Protein AF-A0A4Z2ECT5-F1 (afdb_monomer_lite)

Organism: NCBI:txid230148

pLDDT: mean 84.65, std 16.62, range [51.53, 98.81]

Secondary structure (DSSP, 8-state):
--------------HHHHHHHHHHHHHHHHHHHHHHHHHHHHHHHHHHHHHHHHHHHHHS-HHHHTS-HHHHHHHS-------------

InterPro domains:
  IPR018851 Borealin, N-terminal [PF10444] (19-73)
  IPR018867 Cell division protein borealin [PTHR16040] (1-84)

Structure (mmCIF, N/CA/C/O backbone):
data_AF-A0A4Z2ECT5-F1
#
_entry.id   AF-A0A4Z2ECT5-F1
#
loop_
_atom_site.group_PDB
_atom_site.id
_atom_site.type_symbol
_atom_site.label_atom_id
_atom_site.label_alt_id
_atom_site.label_comp_id
_atom_site.label_asym_id
_atom_site.label_entity_id
_atom_site.label_seq_id
_atom_site.pdbx_PDB_ins_code
_atom_site.Cartn_x
_atom_site.Cartn_y
_atom_site.Cartn_z
_atom_site.occupancy
_atom_site.B_iso_or_equiv
_atom_site.auth_seq_id
_atom_site.auth_comp_id
_atom_site.auth_asym_id
_atom_site.auth_atom_id
_atom_site.pdbx_PDB_model_num
ATOM 1 N N . MET A 1 1 ? 39.035 29.972 -57.103 1.00 54.62 1 MET A N 1
ATOM 2 C CA . MET A 1 1 ? 39.103 28.720 -56.310 1.00 54.62 1 MET A CA 1
ATOM 3 C C . MET A 1 1 ? 37.754 28.502 -55.638 1.00 54.62 1 MET A C 1
ATOM 5 O O . MET A 1 1 ? 37.284 29.423 -54.986 1.00 54.62 1 MET A O 1
ATOM 9 N N . ALA A 1 2 ? 37.103 27.352 -55.836 1.00 51.53 2 ALA A N 1
ATOM 10 C CA . ALA A 1 2 ? 35.795 27.073 -55.231 1.00 51.53 2 ALA A CA 1
ATOM 11 C C . ALA A 1 2 ? 35.944 26.499 -53.802 1.00 51.53 2 ALA A C 1
ATOM 13 O O . ALA A 1 2 ? 36.884 25.733 -53.567 1.00 51.53 2 ALA A O 1
ATOM 14 N N . PRO A 1 3 ? 35.047 26.817 -52.844 1.00 59.72 3 PRO A N 1
ATOM 15 C CA . PRO A 1 3 ? 35.172 26.344 -51.466 1.00 59.72 3 PRO A CA 1
ATOM 16 C C . PRO A 1 3 ? 34.868 24.845 -51.368 1.00 59.72 3 PRO A C 1
ATOM 18 O O . PRO A 1 3 ? 33.826 24.369 -51.823 1.00 59.72 3 PRO A O 1
ATOM 21 N N . ARG A 1 4 ? 35.766 24.083 -50.737 1.00 65.50 4 ARG A N 1
ATOM 22 C CA . ARG A 1 4 ? 35.594 22.643 -50.511 1.00 65.50 4 ARG A CA 1
ATOM 23 C C . ARG A 1 4 ? 34.539 22.408 -49.424 1.00 65.50 4 ARG A C 1
ATOM 25 O O . ARG A 1 4 ? 34.766 22.739 -48.262 1.00 65.50 4 ARG A O 1
ATOM 32 N N . LYS A 1 5 ? 33.400 21.800 -49.784 1.00 62.91 5 LYS A N 1
ATOM 33 C CA . LYS A 1 5 ? 32.382 21.344 -48.819 1.00 62.91 5 LYS A CA 1
ATOM 34 C C . LYS A 1 5 ? 33.008 20.352 -47.835 1.00 62.91 5 LYS A C 1
ATOM 36 O O . LYS A 1 5 ? 33.486 19.286 -48.220 1.00 62.91 5 LYS A O 1
ATOM 41 N N . ARG A 1 6 ? 33.004 20.714 -46.553 1.00 62.38 6 ARG A N 1
ATOM 42 C CA . ARG A 1 6 ? 33.475 19.882 -45.445 1.00 62.38 6 ARG A CA 1
ATOM 43 C C . ARG A 1 6 ? 32.366 18.878 -45.117 1.00 62.38 6 ARG A C 1
ATOM 45 O O . ARG A 1 6 ? 31.353 19.246 -44.536 1.00 62.38 6 ARG A O 1
ATOM 52 N N . THR A 1 7 ? 32.519 17.625 -45.534 1.00 62.62 7 THR A N 1
ATOM 53 C CA . THR A 1 7 ? 31.581 16.551 -45.182 1.00 62.62 7 THR A CA 1
ATOM 54 C C . THR A 1 7 ? 31.747 16.205 -43.703 1.00 62.62 7 THR A C 1
ATOM 56 O O . THR A 1 7 ? 32.704 15.527 -43.322 1.00 62.62 7 THR A O 1
ATOM 59 N N . THR A 1 8 ? 30.843 16.683 -42.852 1.00 64.25 8 THR A N 1
ATOM 60 C CA . THR A 1 8 ? 30.695 16.195 -41.479 1.00 64.25 8 THR A CA 1
ATOM 61 C C . THR A 1 8 ? 30.122 14.781 -41.542 1.00 64.25 8 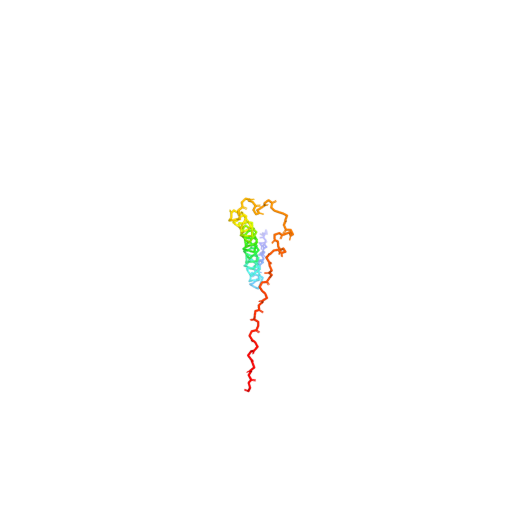THR A C 1
ATOM 63 O O . THR A 1 8 ? 29.003 14.570 -42.001 1.00 64.25 8 THR A O 1
ATOM 66 N N . LYS A 1 9 ? 30.909 13.775 -41.136 1.00 63.62 9 LYS A N 1
ATOM 67 C CA . LYS A 1 9 ? 30.398 12.406 -40.993 1.00 63.62 9 LYS A CA 1
ATOM 68 C C . LYS A 1 9 ? 29.271 12.431 -39.949 1.00 63.62 9 LYS A C 1
ATOM 70 O O . LYS A 1 9 ? 29.529 12.904 -38.840 1.00 63.62 9 LYS A O 1
ATOM 75 N N . PRO A 1 10 ? 28.059 11.938 -40.255 1.00 63.00 10 PRO A N 1
ATOM 76 C CA . PRO A 1 10 ? 27.018 11.810 -39.246 1.00 63.00 10 PRO A CA 1
ATOM 77 C C . PRO A 1 10 ? 27.526 10.891 -38.129 1.00 63.00 10 PRO A C 1
ATOM 79 O O . PRO A 1 10 ? 28.129 9.848 -38.404 1.00 63.00 10 PRO A O 1
ATOM 82 N N . ARG A 1 11 ? 27.328 11.296 -36.867 1.00 63.12 11 ARG A N 1
ATOM 83 C CA . ARG A 1 11 ? 27.562 10.425 -35.707 1.00 63.12 11 ARG A CA 1
ATOM 84 C C . ARG A 1 11 ? 26.743 9.155 -35.938 1.00 63.12 11 ARG A C 1
ATOM 86 O O . ARG A 1 11 ? 25.522 9.216 -36.016 1.00 63.12 11 ARG A O 1
ATOM 93 N N . LYS A 1 12 ? 27.414 8.016 -36.116 1.00 63.22 12 LYS A N 1
ATOM 94 C CA . LYS A 1 12 ? 26.737 6.721 -36.203 1.00 63.22 12 LYS A CA 1
ATOM 95 C C . LYS A 1 12 ? 26.124 6.444 -34.832 1.00 63.22 12 LYS A C 1
ATOM 97 O O . LYS A 1 12 ? 26.872 6.211 -33.885 1.00 63.22 12 LYS A O 1
ATOM 102 N N . ASN A 1 13 ? 24.797 6.479 -34.733 1.00 67.62 13 ASN A N 1
ATOM 103 C CA . ASN A 1 13 ? 24.089 5.948 -33.572 1.00 67.62 13 ASN A CA 1
ATOM 104 C C . ASN A 1 13 ? 24.503 4.482 -33.417 1.00 67.62 13 ASN A C 1
ATOM 106 O O . ASN A 1 13 ? 24.274 3.667 -34.310 1.00 67.62 13 ASN A O 1
ATOM 110 N N . ASN A 1 14 ? 25.204 4.168 -32.329 1.00 83.62 14 ASN A N 1
ATOM 111 C CA . ASN A 1 14 ? 25.630 2.806 -32.054 1.00 83.62 14 ASN A CA 1
ATOM 112 C C . ASN A 1 14 ? 24.378 1.992 -31.682 1.00 83.62 14 ASN A C 1
ATOM 114 O O . ASN A 1 14 ? 23.750 2.315 -30.672 1.00 83.62 14 ASN A O 1
ATOM 118 N N . PRO A 1 15 ? 24.010 0.939 -32.435 1.00 88.50 15 PRO A N 1
ATOM 119 C CA . PRO A 1 15 ? 22.812 0.145 -32.148 1.00 88.50 15 PRO A CA 1
ATOM 120 C C . PRO A 1 15 ? 22.837 -0.472 -30.742 1.00 88.50 15 PRO A C 1
ATOM 122 O O . PRO A 1 15 ? 21.788 -0.674 -30.136 1.00 88.50 15 PRO A O 1
ATOM 125 N N . ARG A 1 16 ? 24.030 -0.718 -30.182 1.00 91.00 16 ARG A N 1
ATOM 126 C CA . ARG A 1 16 ? 24.182 -1.181 -28.798 1.00 91.00 16 ARG A CA 1
ATOM 127 C C . ARG A 1 16 ? 23.749 -0.126 -27.777 1.00 91.00 16 ARG A C 1
ATOM 129 O O . ARG A 1 16 ? 23.160 -0.488 -26.767 1.00 91.00 16 ARG A O 1
ATOM 136 N N . THR A 1 17 ? 24.040 1.148 -28.036 1.00 91.50 17 THR A N 1
ATOM 137 C CA . THR A 1 17 ? 23.644 2.261 -27.162 1.00 91.50 17 THR A CA 1
ATOM 138 C C . THR A 1 17 ? 22.136 2.475 -27.225 1.00 91.50 17 THR A C 1
ATOM 140 O O . THR A 1 17 ? 21.501 2.489 -26.181 1.00 91.50 17 THR A O 1
ATOM 143 N N . ALA A 1 18 ? 21.552 2.495 -28.427 1.00 92.31 18 ALA A N 1
ATOM 144 C CA . ALA A 1 18 ? 20.103 2.643 -28.597 1.00 92.31 18 ALA A CA 1
ATOM 145 C C . ALA A 1 18 ? 19.311 1.511 -27.914 1.00 92.31 18 ALA A C 1
ATOM 147 O O . ALA A 1 18 ? 18.291 1.750 -27.278 1.00 92.31 18 ALA A O 1
ATOM 148 N N . LYS A 1 19 ? 19.804 0.266 -27.997 1.00 95.12 19 LYS A N 1
ATOM 149 C CA . LYS A 1 19 ? 19.184 -0.872 -27.303 1.00 95.12 19 LYS A CA 1
ATOM 150 C C . LYS A 1 19 ? 19.255 -0.738 -25.779 1.00 95.12 19 LYS A C 1
ATOM 152 O O . LYS A 1 19 ? 18.327 -1.155 -25.095 1.00 95.12 19 LYS A O 1
ATOM 157 N N . LEU A 1 20 ? 20.361 -0.211 -25.252 1.00 96.44 20 LEU A N 1
ATOM 158 C CA . LEU A 1 20 ? 20.516 0.007 -23.815 1.00 96.44 20 LEU A CA 1
ATOM 159 C C . LEU A 1 20 ? 19.588 1.120 -23.320 1.00 96.44 20 LEU A C 1
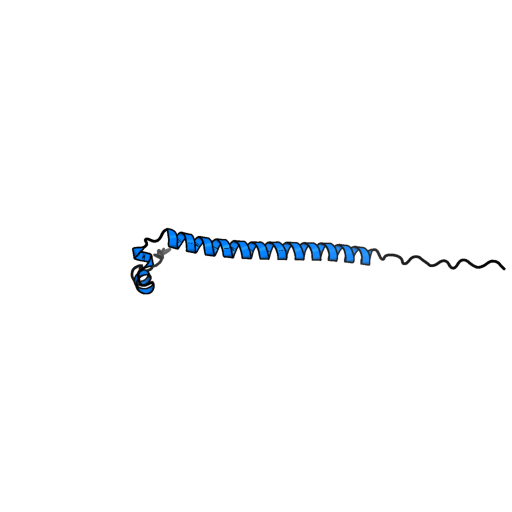ATOM 161 O O . LEU A 1 20 ? 18.963 0.945 -22.284 1.00 96.44 20 LEU A O 1
ATOM 165 N N . GLU A 1 21 ? 19.478 2.220 -24.064 1.00 96.19 21 GLU A N 1
ATOM 166 C CA . GLU A 1 21 ? 18.570 3.325 -23.734 1.00 96.19 21 GLU A CA 1
ATOM 167 C C . GLU A 1 21 ? 17.118 2.843 -23.668 1.00 96.19 21 GLU A C 1
ATOM 169 O O . GLU A 1 21 ? 16.482 3.011 -22.633 1.00 96.19 21 GLU A O 1
ATOM 174 N N . ALA A 1 22 ? 16.644 2.125 -24.691 1.00 96.69 22 ALA A N 1
ATOM 175 C CA . ALA A 1 22 ? 15.293 1.559 -24.690 1.00 96.69 22 ALA A CA 1
ATOM 176 C C . ALA A 1 22 ? 15.048 0.606 -23.503 1.00 96.69 22 ALA A C 1
ATOM 178 O O . ALA A 1 22 ? 14.001 0.652 -22.868 1.00 96.69 22 ALA A O 1
ATOM 179 N N . PHE A 1 23 ? 16.034 -0.231 -23.157 1.00 98.06 23 PHE A N 1
ATOM 180 C CA . PHE A 1 23 ? 15.922 -1.121 -21.999 1.00 98.06 23 PHE A CA 1
ATOM 181 C C . PHE A 1 23 ? 15.803 -0.353 -20.676 1.00 98.06 23 PHE A C 1
ATOM 183 O O . PHE A 1 23 ? 15.030 -0.750 -19.806 1.00 98.06 23 PHE A O 1
ATOM 190 N N . LEU A 1 24 ? 16.581 0.719 -20.505 1.00 98.44 24 LEU A N 1
ATOM 191 C CA . LEU A 1 24 ? 16.531 1.540 -19.297 1.00 98.44 24 LEU A CA 1
ATOM 192 C C . LEU A 1 24 ? 15.205 2.300 -19.194 1.00 98.44 24 LEU A C 1
ATOM 194 O O . LEU A 1 24 ? 14.637 2.356 -18.109 1.00 98.44 24 LEU A O 1
ATOM 198 N N . GLU A 1 25 ? 14.677 2.804 -20.310 1.00 98.38 25 GLU A N 1
ATOM 199 C CA . GLU A 1 25 ? 13.359 3.448 -20.350 1.00 98.38 25 GLU A CA 1
ATOM 200 C C . GLU A 1 25 ? 12.237 2.487 -19.924 1.00 98.38 25 GLU A C 1
ATOM 202 O O . GLU A 1 25 ? 11.422 2.830 -19.060 1.00 98.38 25 GLU A O 1
ATOM 207 N N . ASP A 1 26 ? 12.225 1.265 -20.465 1.00 98.50 26 ASP A N 1
ATOM 208 C CA . ASP A 1 26 ? 11.254 0.232 -20.086 1.00 98.50 26 ASP A CA 1
ATOM 209 C C . ASP A 1 26 ? 11.395 -0.158 -18.605 1.00 98.50 26 ASP A C 1
ATOM 211 O O . ASP A 1 26 ? 10.400 -0.302 -17.887 1.00 98.50 26 ASP A O 1
ATOM 215 N N . PHE A 1 27 ? 12.635 -0.298 -18.126 1.00 98.56 27 PHE A N 1
ATOM 216 C CA . PHE A 1 27 ? 12.921 -0.634 -16.735 1.00 98.56 27 PHE A CA 1
ATOM 217 C C . PHE A 1 27 ? 12.434 0.452 -15.768 1.00 98.56 27 PHE A C 1
ATOM 219 O O . PHE A 1 27 ? 11.731 0.143 -14.804 1.00 98.56 27 PHE A O 1
ATOM 226 N N . ASP A 1 28 ? 12.755 1.718 -16.033 1.00 98.69 28 ASP A N 1
ATOM 227 C CA . ASP A 1 28 ? 12.338 2.847 -15.198 1.00 98.69 28 ASP A CA 1
ATOM 228 C C . ASP A 1 28 ? 10.808 2.978 -15.161 1.00 98.69 28 ASP A C 1
ATOM 230 O O . ASP A 1 28 ? 10.220 3.235 -14.101 1.00 98.69 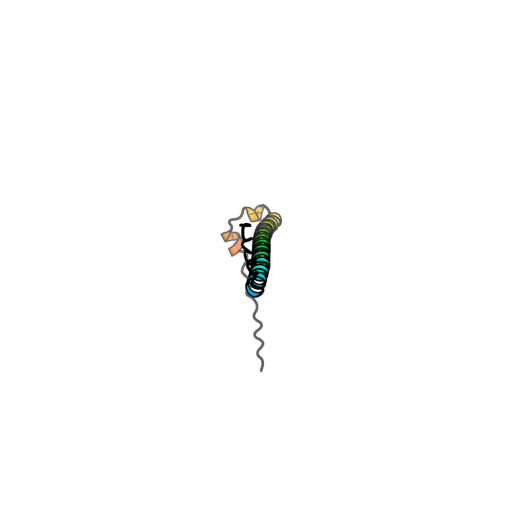28 ASP A O 1
ATOM 234 N N . SER A 1 29 ? 10.145 2.745 -16.299 1.00 98.69 29 SER A N 1
ATOM 235 C CA . SER A 1 29 ? 8.683 2.720 -16.399 1.00 98.69 29 SER A CA 1
ATOM 236 C C . SER A 1 29 ? 8.063 1.622 -15.523 1.00 98.69 29 SER A C 1
ATOM 238 O O . SER A 1 29 ? 7.134 1.881 -14.747 1.00 98.69 29 SER A O 1
ATOM 240 N N . GLU A 1 30 ? 8.612 0.407 -15.567 1.00 98.69 30 GLU A N 1
ATOM 241 C CA . GLU A 1 30 ? 8.144 -0.718 -14.750 1.00 98.69 30 GLU A CA 1
ATOM 242 C C . GLU A 1 30 ? 8.393 -0.477 -13.253 1.00 98.69 30 GLU A C 1
ATOM 244 O O . GLU A 1 30 ? 7.508 -0.707 -12.422 1.00 98.69 30 GLU A O 1
ATOM 249 N N . VAL A 1 31 ? 9.564 0.053 -12.882 1.00 98.81 31 VAL A N 1
ATOM 250 C CA . VAL A 1 31 ? 9.868 0.422 -11.490 1.00 98.81 31 VAL A CA 1
ATOM 251 C C . VAL A 1 31 ? 8.867 1.457 -10.981 1.00 98.81 31 VAL A C 1
ATOM 253 O O . VAL A 1 31 ? 8.311 1.293 -9.891 1.00 98.81 31 VAL A O 1
ATOM 256 N N . LYS A 1 32 ? 8.576 2.495 -11.773 1.00 98.69 32 LYS A N 1
ATOM 257 C CA . LYS A 1 32 ? 7.597 3.526 -11.410 1.00 98.69 32 LYS A CA 1
ATOM 258 C C . LYS A 1 32 ? 6.202 2.930 -11.215 1.00 98.69 32 LYS A C 1
ATOM 260 O O . LYS A 1 32 ? 5.544 3.249 -10.221 1.00 98.69 32 LYS A O 1
ATOM 265 N N . THR A 1 33 ? 5.782 2.038 -12.111 1.00 98.81 33 THR A N 1
ATOM 266 C CA . THR A 1 33 ? 4.511 1.306 -12.011 1.00 98.81 33 THR A CA 1
ATOM 267 C C . THR A 1 33 ? 4.432 0.499 -10.718 1.00 98.81 33 THR A C 1
ATOM 269 O O . THR A 1 33 ? 3.486 0.663 -9.943 1.00 98.81 33 THR A O 1
ATOM 272 N N . ARG A 1 34 ? 5.451 -0.315 -10.420 1.00 98.81 34 ARG A N 1
ATOM 273 C CA . ARG A 1 34 ? 5.492 -1.142 -9.203 1.00 98.81 34 ARG A CA 1
ATOM 274 C C . ARG A 1 34 ? 5.464 -0.309 -7.932 1.00 98.81 34 ARG A C 1
ATOM 276 O O . ARG A 1 34 ? 4.734 -0.637 -7.000 1.00 98.81 34 ARG A O 1
ATOM 283 N N . VAL A 1 35 ? 6.224 0.785 -7.888 1.00 98.75 35 VAL A N 1
ATOM 284 C CA . VAL A 1 35 ? 6.211 1.710 -6.745 1.00 98.75 35 VAL A CA 1
ATOM 285 C C . VAL A 1 35 ? 4.822 2.320 -6.555 1.00 98.75 35 VAL A C 1
ATOM 287 O O . VAL A 1 35 ? 4.349 2.398 -5.421 1.00 98.75 35 VAL A O 1
ATOM 290 N N . GLY A 1 36 ? 4.148 2.710 -7.641 1.00 98.75 36 GLY A N 1
ATOM 291 C CA . GLY A 1 36 ? 2.765 3.188 -7.601 1.00 98.75 36 GLY A CA 1
ATOM 292 C C . GLY A 1 36 ? 1.813 2.157 -6.993 1.00 98.75 36 GLY A C 1
ATOM 293 O O . GLY A 1 36 ? 1.133 2.450 -6.011 1.00 98.75 36 GLY A O 1
ATOM 294 N N . GLN A 1 37 ? 1.845 0.924 -7.502 1.00 98.75 37 GLN A N 1
ATOM 295 C CA . GLN A 1 37 ? 1.011 -0.178 -7.010 1.00 98.75 37 GLN A CA 1
ATOM 296 C C . GLN A 1 37 ? 1.278 -0.515 -5.537 1.00 98.75 37 GLN A C 1
ATOM 298 O O . GLN A 1 37 ? 0.347 -0.788 -4.783 1.00 98.75 37 GLN A O 1
ATOM 303 N N . MET A 1 38 ? 2.538 -0.497 -5.091 1.00 98.75 38 MET A N 1
ATOM 304 C CA . MET A 1 38 ? 2.872 -0.749 -3.683 1.00 98.75 38 MET A CA 1
ATOM 305 C C . MET A 1 38 ? 2.316 0.339 -2.760 1.00 98.75 38 MET A C 1
ATOM 307 O O . MET A 1 38 ? 1.777 0.023 -1.701 1.00 98.75 38 MET A O 1
ATOM 311 N N . LYS A 1 39 ? 2.393 1.612 -3.167 1.00 98.69 39 LYS A N 1
ATOM 312 C CA . LYS A 1 39 ? 1.802 2.722 -2.405 1.00 98.69 39 LYS A CA 1
ATOM 313 C C . LYS A 1 39 ? 0.285 2.590 -2.307 1.00 98.69 39 LYS A C 1
ATOM 315 O O . LYS A 1 39 ? -0.273 2.786 -1.231 1.00 98.69 39 LYS A O 1
ATOM 320 N N . GLU A 1 40 ? -0.375 2.222 -3.401 1.00 98.69 40 GLU A N 1
ATOM 321 C CA . GLU A 1 40 ? -1.818 1.975 -3.406 1.00 98.69 40 GLU A CA 1
ATOM 322 C C . GLU A 1 40 ? -2.202 0.822 -2.471 1.00 98.69 40 GLU A C 1
ATOM 324 O O . GLU A 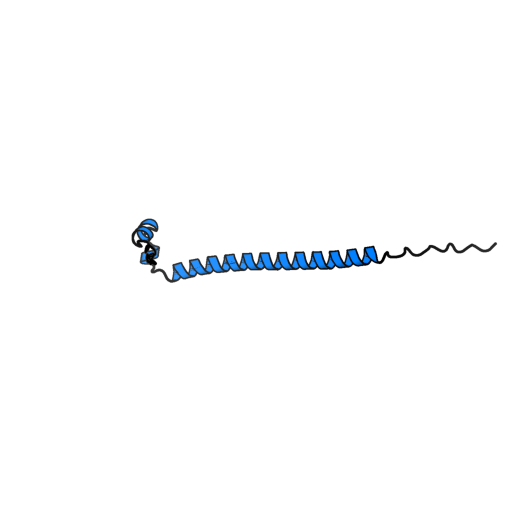1 40 ? -3.102 0.981 -1.649 1.00 98.69 40 GLU A O 1
ATOM 329 N N . LYS A 1 41 ? -1.462 -0.294 -2.509 1.00 98.62 41 LYS A N 1
ATOM 330 C CA . LYS A 1 41 ? -1.669 -1.430 -1.595 1.00 98.62 41 LYS A CA 1
ATOM 331 C C . LYS A 1 41 ? -1.529 -1.035 -0.125 1.00 98.62 41 LYS A C 1
ATOM 333 O O . LYS A 1 41 ? -2.346 -1.457 0.685 1.00 98.62 41 LYS A O 1
ATOM 338 N N . ILE A 1 42 ? -0.533 -0.216 0.222 1.00 98.69 42 ILE A N 1
ATOM 339 C CA . ILE A 1 42 ? -0.367 0.290 1.595 1.00 98.69 42 ILE A CA 1
ATOM 340 C C . ILE A 1 42 ? -1.564 1.156 1.993 1.00 98.69 42 ILE A C 1
ATOM 342 O O . ILE A 1 42 ? -2.131 0.961 3.064 1.00 98.69 42 ILE A O 1
ATOM 346 N N . ASN A 1 43 ? -1.990 2.076 1.126 1.00 98.56 43 ASN A N 1
ATOM 347 C CA . ASN A 1 43 ? -3.147 2.926 1.404 1.00 98.56 43 ASN A CA 1
ATOM 348 C C . ASN A 1 43 ? -4.430 2.109 1.584 1.00 98.56 43 ASN A C 1
ATOM 350 O O . ASN A 1 43 ? -5.243 2.435 2.447 1.00 98.56 43 ASN A O 1
ATOM 354 N N . GLN A 1 44 ? -4.614 1.054 0.788 1.00 98.69 44 GLN A N 1
ATOM 355 C CA . GLN A 1 44 ? -5.758 0.164 0.930 1.00 98.69 44 GLN A CA 1
ATOM 356 C C . GLN A 1 44 ? -5.696 -0.619 2.244 1.00 98.69 44 GLN A C 1
ATOM 358 O O . GLN A 1 44 ? -6.673 -0.622 2.984 1.00 98.69 44 GLN A O 1
ATOM 363 N N . LEU A 1 45 ? -4.534 -1.182 2.591 1.00 98.69 45 LEU A N 1
ATOM 364 C CA . LEU A 1 45 ? -4.343 -1.895 3.854 1.00 98.69 45 LEU A CA 1
ATOM 365 C C . LEU A 1 45 ? -4.664 -1.009 5.065 1.00 98.69 45 LEU A C 1
ATOM 367 O O . LEU A 1 45 ? -5.349 -1.447 5.983 1.00 98.69 45 LEU A O 1
ATOM 371 N N . LEU A 1 46 ? -4.202 0.244 5.064 1.00 98.62 46 LEU A N 1
ATOM 372 C CA . LEU A 1 46 ? -4.486 1.184 6.150 1.00 98.62 46 LEU A CA 1
ATOM 373 C C . LEU A 1 46 ? -5.989 1.471 6.28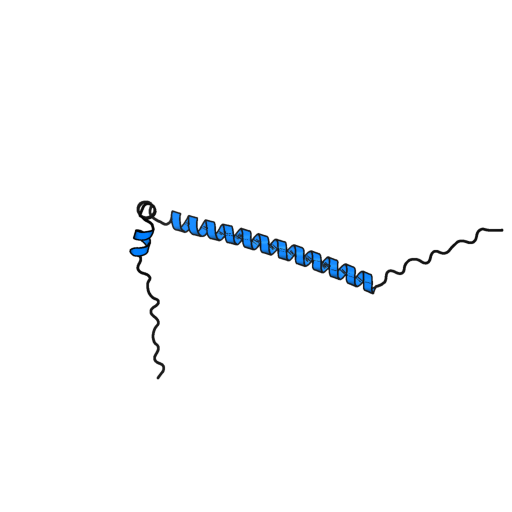3 1.00 98.62 46 LEU A C 1
ATOM 375 O O . LEU A 1 46 ? -6.506 1.488 7.398 1.00 98.62 46 LEU A O 1
ATOM 379 N N . LYS A 1 47 ? -6.699 1.640 5.160 1.00 98.69 47 LYS A N 1
ATOM 380 C CA . LYS A 1 47 ? -8.162 1.801 5.157 1.00 98.69 47 LYS A CA 1
ATOM 381 C C . LYS A 1 47 ? -8.869 0.554 5.675 1.00 98.69 47 LYS A C 1
ATOM 383 O O . LYS A 1 47 ? -9.810 0.673 6.450 1.00 98.69 47 LYS A O 1
ATOM 388 N N . ASP A 1 48 ? -8.430 -0.629 5.261 1.00 98.56 48 ASP A N 1
ATOM 389 C CA . ASP A 1 48 ? -9.046 -1.890 5.674 1.00 98.56 48 ASP A CA 1
ATOM 390 C C . ASP A 1 48 ? -8.874 -2.122 7.179 1.00 98.56 48 ASP A C 1
ATOM 392 O O . ASP A 1 48 ? -9.824 -2.524 7.852 1.00 98.56 48 ASP A O 1
ATOM 396 N N . VAL A 1 49 ? -7.700 -1.792 7.730 1.00 98.56 49 VAL A N 1
ATOM 397 C CA . VAL A 1 49 ? -7.448 -1.830 9.175 1.00 98.56 49 VAL A CA 1
ATOM 398 C C . VAL A 1 49 ? -8.373 -0.858 9.903 1.00 98.56 49 VAL A C 1
ATOM 400 O O . VAL A 1 49 ? -9.101 -1.292 10.795 1.00 98.56 49 VAL A O 1
ATOM 403 N N . ASP A 1 50 ? -8.415 0.414 9.505 1.00 98.56 50 ASP A N 1
ATOM 404 C CA . ASP A 1 50 ? -9.290 1.414 10.134 1.00 98.56 50 ASP A CA 1
ATOM 405 C C . ASP A 1 50 ? -10.767 0.982 10.097 1.00 98.56 50 ASP A C 1
ATOM 407 O O . ASP A 1 50 ? -11.448 0.927 11.124 1.00 98.56 50 ASP A O 1
ATOM 411 N N . ASN A 1 51 ? -11.242 0.534 8.933 1.00 98.44 51 ASN A N 1
ATOM 412 C CA . ASN A 1 51 ? -12.592 0.008 8.762 1.00 98.44 51 ASN A CA 1
ATOM 413 C C . ASN A 1 51 ? -12.859 -1.213 9.652 1.00 98.44 51 ASN A C 1
ATOM 415 O O . ASN A 1 51 ? -13.946 -1.328 10.217 1.00 98.44 51 ASN A O 1
ATOM 419 N N . SER A 1 52 ? -11.890 -2.120 9.805 1.00 98.31 52 SER A N 1
ATOM 420 C CA . SER A 1 52 ? -12.050 -3.312 10.642 1.00 98.31 52 SER A CA 1
ATOM 421 C C . SER A 1 52 ? -12.253 -2.956 12.119 1.00 98.31 52 SER A C 1
ATOM 423 O O . SER A 1 52 ? -13.174 -3.483 12.751 1.00 98.31 52 SER A O 1
ATOM 425 N N . TYR A 1 53 ? -11.480 -2.000 12.645 1.00 97.69 53 TYR A N 1
ATOM 426 C CA . TYR A 1 53 ? -11.634 -1.505 14.013 1.00 97.69 53 TYR A CA 1
ATOM 427 C C . TYR A 1 53 ? -12.944 -0.735 14.186 1.00 97.69 53 TYR A C 1
ATOM 429 O O . TYR A 1 53 ? -13.685 -0.997 15.135 1.00 97.69 53 TYR A O 1
ATOM 437 N N . ASN A 1 54 ? -13.284 0.147 13.243 1.00 97.81 54 ASN A N 1
ATOM 438 C CA . ASN A 1 54 ? -14.551 0.877 13.254 1.00 97.81 54 ASN A CA 1
ATOM 439 C C . ASN A 1 54 ? -15.748 -0.082 13.282 1.00 97.81 54 ASN A C 1
ATOM 441 O O . ASN A 1 54 ? -16.661 0.076 14.093 1.00 97.81 54 ASN A O 1
ATOM 445 N N . MET A 1 55 ? -15.724 -1.136 12.464 1.00 97.81 55 MET A N 1
ATOM 446 C CA . MET A 1 55 ? -16.773 -2.152 12.453 1.00 97.81 55 MET A CA 1
ATOM 447 C C . MET A 1 55 ? -16.834 -2.958 13.752 1.00 97.81 55 MET A C 1
ATOM 449 O O . MET A 1 55 ? -17.935 -3.220 14.240 1.00 97.81 55 MET A O 1
ATOM 453 N N . ALA A 1 56 ? -15.692 -3.347 14.326 1.00 95.25 56 ALA A N 1
ATOM 454 C CA . ALA A 1 56 ? -15.652 -4.038 15.614 1.00 95.25 56 ALA A CA 1
ATOM 455 C C . ALA A 1 56 ? -16.255 -3.170 16.731 1.00 95.25 56 ALA A C 1
ATOM 457 O O . ALA A 1 56 ? -17.090 -3.643 17.501 1.00 95.25 56 ALA A O 1
ATOM 458 N N . LEU A 1 57 ? -15.924 -1.875 16.757 1.00 94.88 57 LEU A N 1
ATOM 459 C CA . LEU A 1 57 ? -16.482 -0.920 17.711 1.00 94.88 57 LEU A CA 1
ATOM 460 C C . LEU A 1 57 ? -17.980 -0.695 17.506 1.00 94.88 57 LEU A C 1
ATOM 462 O O . LEU A 1 57 ? -18.711 -0.624 18.490 1.00 94.88 57 LEU A O 1
ATOM 466 N N . ILE A 1 58 ? -18.467 -0.573 16.268 1.00 96.12 58 ILE A N 1
ATOM 467 C CA . ILE A 1 58 ? -19.903 -0.397 15.984 1.00 96.12 58 ILE A CA 1
ATOM 468 C C . ILE A 1 58 ? -20.707 -1.613 16.450 1.00 96.12 58 ILE A C 1
ATOM 470 O O . ILE A 1 58 ? -21.796 -1.450 16.999 1.00 96.12 58 ILE A O 1
ATOM 474 N N . LYS A 1 59 ? -20.164 -2.820 16.259 1.00 95.75 59 LYS A N 1
ATOM 475 C CA . LYS A 1 59 ? -20.799 -4.074 16.685 1.00 95.75 59 LYS A CA 1
ATOM 476 C C . LYS A 1 59 ? -20.817 -4.246 18.205 1.00 95.75 59 LYS A C 1
ATOM 478 O O . LYS A 1 59 ? -21.665 -4.976 18.714 1.00 95.75 59 LYS A O 1
ATOM 483 N N . LEU A 1 60 ? -19.904 -3.596 18.926 1.00 94.25 60 LEU A N 1
ATOM 484 C CA . LEU A 1 60 ? -19.800 -3.731 20.373 1.00 94.25 60 LEU A CA 1
ATOM 485 C C . LEU A 1 60 ? -20.877 -2.890 21.088 1.00 94.25 60 LEU A C 1
ATOM 487 O O . LEU A 1 60 ? -21.001 -1.687 20.818 1.00 94.25 60 LEU A O 1
ATOM 491 N N . PRO A 1 61 ? -21.649 -3.466 22.032 1.00 95.19 61 PRO A N 1
ATOM 492 C CA . PRO A 1 61 ? -22.647 -2.713 22.782 1.00 95.19 61 PRO A CA 1
ATOM 493 C C . PRO A 1 61 ? -22.036 -1.513 23.511 1.00 95.19 61 PRO A C 1
ATOM 495 O O . PRO A 1 61 ? -20.915 -1.574 24.019 1.00 95.19 61 PRO A O 1
ATOM 498 N N . LYS A 1 62 ? -22.796 -0.416 23.629 1.00 94.38 62 LYS A N 1
ATOM 499 C CA . LYS A 1 62 ? -22.320 0.814 24.287 1.00 94.38 62 LYS A CA 1
ATOM 500 C C . LYS A 1 62 ? -21.821 0.565 25.713 1.00 94.38 62 LYS A C 1
ATOM 502 O O . LYS A 1 62 ? -20.772 1.094 26.058 1.00 94.38 62 LYS A O 1
ATOM 507 N N . ALA A 1 63 ? -22.541 -0.239 26.498 1.00 93.56 63 ALA A N 1
ATOM 508 C CA . ALA A 1 63 ? -22.144 -0.575 27.864 1.00 93.56 63 ALA A CA 1
ATOM 509 C C . ALA A 1 63 ? -20.766 -1.248 27.896 1.00 93.56 63 ALA A C 1
ATOM 511 O O . ALA A 1 63 ? -19.910 -0.847 28.672 1.00 93.56 63 ALA A O 1
ATOM 512 N N . VAL A 1 64 ? -20.524 -2.194 26.982 1.00 91.94 64 VAL A N 1
ATOM 513 C CA . VAL A 1 64 ? -19.242 -2.898 26.861 1.00 91.94 64 VAL A CA 1
ATOM 514 C C . VAL A 1 64 ? -18.127 -1.938 26.436 1.00 91.94 64 VAL A C 1
ATOM 516 O O . VAL A 1 64 ? -17.074 -1.923 27.061 1.00 91.94 64 VAL A O 1
ATOM 519 N N . ARG A 1 65 ? -18.368 -1.042 25.468 1.00 92.94 65 ARG A N 1
ATOM 520 C CA . ARG A 1 65 ? -17.390 0.002 25.082 1.00 92.94 65 ARG A CA 1
ATOM 521 C C . ARG A 1 65 ? -17.001 0.953 26.218 1.00 92.94 65 ARG A C 1
ATOM 523 O O . ARG A 1 65 ? -15.967 1.601 26.125 1.00 92.94 65 ARG A O 1
ATOM 530 N N . GLN A 1 66 ? -17.848 1.090 27.236 1.00 93.44 66 GLN A N 1
ATOM 531 C CA . GLN A 1 66 ? -17.607 1.952 28.395 1.00 93.44 66 GLN A CA 1
ATOM 532 C C . GLN A 1 66 ? -16.918 1.218 29.555 1.00 93.44 66 GLN A C 1
ATOM 534 O O . GLN A 1 66 ? -16.514 1.872 30.514 1.00 93.44 66 GLN A O 1
ATOM 539 N N . THR A 1 67 ? -16.785 -0.112 29.488 1.00 92.75 67 THR A N 1
ATOM 540 C CA . THR A 1 67 ? -16.053 -0.887 30.501 1.00 92.75 67 THR A CA 1
ATOM 541 C C . THR A 1 67 ? -14.552 -0.622 30.433 1.00 92.75 67 THR A C 1
ATOM 543 O O . THR A 1 67 ? -14.019 -0.219 29.395 1.00 92.75 67 THR A O 1
ATOM 546 N N . ASN A 1 68 ? -13.850 -0.847 31.547 1.00 92.56 68 ASN A N 1
ATOM 547 C CA . ASN A 1 68 ? -12.395 -0.820 31.539 1.00 92.56 68 ASN A CA 1
ATOM 548 C C . ASN A 1 68 ? -11.886 -1.915 30.590 1.00 92.56 68 ASN A C 1
ATOM 550 O O . ASN A 1 68 ? -12.223 -3.088 30.744 1.00 92.56 68 ASN A O 1
ATOM 554 N N . TRP A 1 69 ? -11.064 -1.534 29.613 1.00 90.00 69 TRP A N 1
ATOM 555 C CA . TRP A 1 69 ? -10.591 -2.460 28.585 1.00 90.00 69 TRP A CA 1
ATOM 556 C C . TRP A 1 69 ? -9.842 -3.669 29.170 1.00 90.00 69 TRP A C 1
ATOM 558 O O . TRP A 1 69 ? -10.001 -4.775 28.664 1.00 90.00 69 TRP A O 1
ATOM 568 N N . MET A 1 70 ? -9.088 -3.500 30.264 1.00 90.31 70 MET A N 1
ATOM 569 C CA . MET A 1 70 ? -8.398 -4.613 30.924 1.00 90.31 70 MET A CA 1
ATOM 570 C C . MET A 1 70 ? -9.394 -5.603 31.528 1.00 90.31 70 MET A C 1
ATOM 572 O O . MET A 1 70 ? -9.220 -6.806 31.383 1.00 90.31 70 MET A O 1
ATOM 576 N N . GLU A 1 71 ? -10.456 -5.119 32.172 1.00 89.25 71 GLU A N 1
ATOM 577 C CA . GLU A 1 71 ? -11.497 -5.981 32.750 1.00 89.25 71 GLU A CA 1
ATOM 578 C C . GLU A 1 71 ? -12.243 -6.755 31.658 1.00 89.25 71 GLU A C 1
ATOM 580 O O . GLU A 1 71 ? -12.480 -7.956 31.804 1.00 89.25 71 GLU A O 1
ATOM 585 N N . TYR A 1 72 ? -12.533 -6.092 30.534 1.00 86.06 72 TYR A N 1
ATOM 586 C CA . TYR A 1 72 ? -13.144 -6.717 29.365 1.00 86.06 72 TYR A CA 1
ATOM 587 C C . TYR A 1 72 ? -12.302 -7.898 28.854 1.00 86.06 72 TYR A C 1
ATOM 589 O O . TYR A 1 72 ? -12.799 -9.024 28.788 1.00 86.06 72 TYR A O 1
ATOM 597 N N . PHE A 1 73 ? -11.004 -7.689 28.608 1.00 82.69 73 PHE A N 1
ATOM 598 C CA . PHE A 1 73 ? -10.113 -8.743 28.106 1.00 82.69 73 PHE A CA 1
ATOM 599 C C . PHE A 1 73 ? -9.771 -9.829 29.135 1.00 82.69 73 PHE A C 1
ATOM 601 O O . PHE A 1 73 ? -9.505 -10.963 28.752 1.00 82.69 73 PHE A O 1
ATOM 608 N N . MET A 1 74 ? -9.792 -9.528 30.435 1.00 82.62 74 MET A N 1
ATOM 609 C CA . MET A 1 74 ? -9.569 -10.542 31.476 1.00 82.62 74 MET A CA 1
ATOM 610 C C . MET A 1 74 ? -10.787 -11.461 31.670 1.00 82.62 74 MET A C 1
ATOM 612 O O . MET A 1 74 ? -10.636 -12.595 32.129 1.00 82.62 74 MET A O 1
ATOM 616 N N . SER A 1 75 ? -11.990 -10.989 31.319 1.00 70.88 75 SER A N 1
ATOM 617 C CA . SER A 1 75 ? -13.224 -11.787 31.350 1.00 70.88 75 SER A CA 1
ATOM 618 C C . SER A 1 75 ? -13.330 -12.767 30.171 1.00 70.88 75 SER A C 1
ATOM 620 O O . SER A 1 75 ? -13.837 -13.882 30.327 1.00 70.88 75 SER A O 1
ATOM 622 N N . GLU A 1 76 ? -12.780 -12.397 29.011 1.00 67.31 76 GLU A N 1
ATOM 623 C CA . GLU A 1 76 ? -12.630 -13.265 27.844 1.00 67.31 76 GLU A CA 1
ATOM 624 C C . GLU A 1 76 ? -11.393 -14.160 28.024 1.00 67.31 76 GLU A C 1
ATOM 626 O O . GLU A 1 76 ? -10.315 -13.882 27.502 1.00 67.31 76 GLU A O 1
ATOM 631 N N . LYS A 1 77 ? -11.512 -15.262 28.782 1.00 61.72 77 LYS A N 1
ATOM 632 C CA . LYS A 1 77 ? -10.433 -16.266 28.820 1.00 61.72 77 LYS A CA 1
ATOM 633 C C . LYS A 1 77 ? -10.085 -16.688 27.383 1.00 61.72 77 LYS A C 1
ATOM 635 O O . LYS A 1 77 ? -10.998 -17.093 26.654 1.00 61.72 77 LYS A O 1
ATOM 640 N N . PRO A 1 78 ? -8.801 -16.675 26.978 1.00 59.88 78 PRO A N 1
ATOM 641 C CA . PRO A 1 78 ? -8.404 -17.235 25.697 1.00 59.88 78 PRO A CA 1
ATOM 642 C C . PRO A 1 78 ? -8.862 -18.692 25.643 1.00 59.88 78 PRO A C 1
ATOM 644 O O . PRO A 1 78 ? -8.530 -19.477 26.534 1.00 59.88 78 PRO A O 1
ATOM 647 N N . LYS A 1 79 ? -9.623 -19.070 24.612 1.00 61.25 79 LYS A N 1
ATOM 648 C CA . LYS A 1 79 ? -9.775 -20.487 24.282 1.00 61.25 79 LYS A CA 1
ATOM 649 C C . LYS A 1 79 ? -8.398 -20.963 23.843 1.00 61.25 79 LYS A C 1
ATOM 651 O O . LYS A 1 79 ? -7.964 -20.652 22.736 1.00 61.25 79 LYS A O 1
ATOM 656 N N . SER A 1 80 ? -7.693 -21.646 24.737 1.00 60.56 80 SER A N 1
ATOM 657 C CA . SER A 1 80 ? -6.501 -22.408 24.387 1.00 60.56 80 SER A CA 1
ATOM 658 C C . SER A 1 80 ? -6.848 -23.262 23.165 1.00 60.56 80 SER A C 1
ATOM 660 O O . SER A 1 80 ? -7.897 -23.911 23.194 1.00 60.56 80 SER A O 1
ATOM 662 N N . PRO A 1 81 ? -6.044 -23.267 22.092 1.00 61.22 81 PRO A N 1
ATOM 663 C CA . PRO A 1 81 ? -6.244 -24.251 21.043 1.00 61.22 81 PRO A CA 1
ATOM 664 C C . PRO A 1 81 ? -6.117 -25.639 21.683 1.00 61.22 81 PRO A C 1
ATOM 666 O O . PRO A 1 81 ? -5.075 -25.965 22.255 1.00 61.22 81 PRO A O 1
ATOM 669 N N . GLU A 1 82 ? -7.195 -26.423 21.647 1.00 59.69 82 GLU A N 1
ATOM 670 C CA . GLU A 1 82 ? -7.157 -27.849 21.963 1.00 59.69 82 GLU A CA 1
ATOM 671 C C . GLU A 1 82 ? -6.268 -28.503 20.904 1.00 59.69 82 GLU A C 1
ATOM 673 O O . GLU A 1 82 ? -6.671 -28.713 19.762 1.00 59.69 82 GLU A O 1
ATOM 678 N N . VAL A 1 83 ? -4.998 -28.724 21.242 1.00 61.75 83 VAL A N 1
ATOM 679 C CA . VAL A 1 83 ? -4.110 -29.525 20.405 1.00 61.75 83 VAL A CA 1
ATOM 680 C C . VAL A 1 83 ? -4.484 -30.976 20.669 1.00 61.75 83 VAL A C 1
ATOM 682 O O . VAL A 1 83 ? -4.090 -31.548 21.688 1.00 61.75 83 VAL A O 1
ATOM 685 N N . ASP A 1 84 ? -5.274 -31.554 19.767 1.00 56.72 84 ASP A N 1
ATOM 686 C CA . ASP A 1 84 ? -5.544 -32.986 19.747 1.00 56.72 84 ASP A CA 1
ATOM 687 C C . ASP A 1 84 ? -4.213 -33.731 19.617 1.00 56.72 84 ASP A C 1
ATOM 689 O O . ASP A 1 84 ? -3.576 -33.768 18.562 1.00 56.72 84 ASP A O 1
ATOM 693 N N . ASN A 1 85 ? -3.762 -34.316 20.727 1.00 57.00 85 ASN A N 1
ATOM 694 C CA . ASN A 1 85 ? -2.608 -35.201 20.753 1.00 57.00 85 ASN A CA 1
ATOM 695 C C . ASN A 1 85 ? -2.984 -36.509 20.049 1.00 57.00 85 ASN A C 1
ATOM 697 O O . ASN A 1 85 ? -3.338 -37.497 20.696 1.00 57.00 85 ASN A O 1
ATOM 701 N N . ILE A 1 86 ? -2.908 -36.531 18.718 1.00 58.41 86 ILE A N 1
ATOM 702 C CA . ILE A 1 86 ? -3.002 -37.770 17.950 1.00 58.41 86 ILE A CA 1
ATOM 703 C C . ILE A 1 86 ? -1.730 -38.576 18.243 1.00 58.41 86 ILE A C 1
ATOM 705 O O . ILE A 1 86 ? -0.683 -38.380 17.627 1.00 58.41 86 ILE A O 1
ATOM 709 N N . LYS A 1 87 ? -1.815 -39.486 19.221 1.00 55.31 87 LYS A N 1
ATOM 710 C CA . LYS A 1 87 ? -0.859 -40.587 19.376 1.00 55.31 87 LYS A CA 1
ATOM 711 C C . LYS A 1 87 ? -0.977 -41.479 18.144 1.00 55.31 87 LYS A C 1
ATOM 713 O O . LYS A 1 87 ? -1.868 -42.320 18.072 1.00 55.31 87 LYS A O 1
ATOM 718 N N . VAL A 1 88 ? -0.073 -41.302 17.188 1.00 51.56 88 VAL A N 1
ATOM 719 C CA . VAL A 1 88 ? 0.178 -42.318 16.165 1.00 51.56 88 VAL A CA 1
ATOM 720 C C . VAL A 1 88 ? 0.968 -43.431 16.853 1.00 51.56 88 VAL A C 1
ATOM 722 O O . VAL A 1 88 ? 2.088 -43.199 17.309 1.00 51.56 88 VAL A O 1
ATOM 725 N N . SER A 1 89 ? 0.313 -44.579 17.037 1.00 59.44 89 SER A N 1
ATOM 726 C CA . SER A 1 89 ? 0.947 -45.842 17.446 1.00 59.44 89 SER A CA 1
ATOM 727 C C . SER A 1 89 ? 1.525 -46.556 16.233 1.00 59.44 89 SER A C 1
ATOM 729 O O . SER A 1 89 ? 0.953 -46.368 15.136 1.00 59.44 89 SER A O 1
#

Foldseek 3Di:
DDDDDDDDDPDPPDVVVVVVVVVVVVVVVVVVVVVVVVVVVVVVVVVVVVVVVVVVVVPDDPVLVPDDPVVSVVVPDPPDPPPPPPPDD

Radius of gyration: 33.87 Å; chains: 1; bounding box: 62×75×89 Å

Sequence (89 aa):
MAPRKRTTKPRKNNPRTAKLEAFLEDFDSEVKT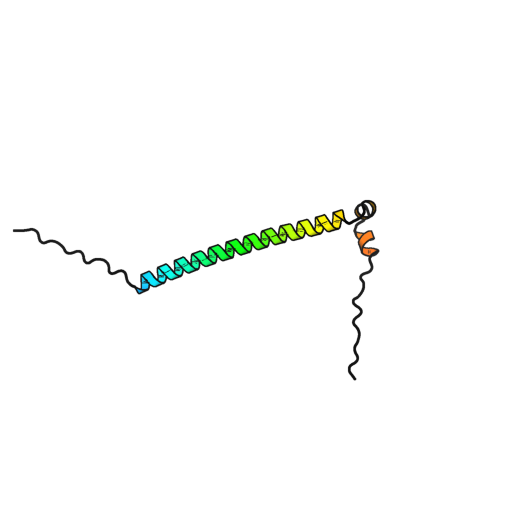RVGQMKEKINQLLKDVDNSYNMALIKLPKAVRQTNWMEYFMSEKPKSPEVDNIKVS